Protein AF-A0A256HQ10-F1 (afdb_monomer)

Secondary structure (DSSP, 8-state):
-------EEEETT-HHHHHHHHHT-GGGEEEESS---HHHHHHHHHHHHHHHS-TT--------

Radius of gyration: 14.68 Å; Cα contacts (8 Å, |Δi|>4): 55; chains: 1; bounding box: 33×26×33 Å

Nearest PDB structures (foldseek):
  7v0f-assembly1_B  TM=6.738E-01  e=1.563E+00  Acinetobacter baumannii ATCC 17978
  6czm-assembly1_A  TM=3.827E-01  e=7.329E+00  Medicago truncatula

Sequence (64 aa):
MFHDASRFLVEEGDPLVDAFEGSGDGDALVVLDHPPTAEVMSVLLEERMLDAFPDTVSDVSVGS

Solvent-accessible surface area (backbone atoms only — not comparable to full-atom values): 4112 Å² total; per-residue (Å²): 133,84,74,88,70,81,62,48,74,39,32,72,87,43,74,62,56,63,51,29,52,74,72,73,48,47,86,41,52,44,79,30,100,49,65,75,43,73,73,52,47,40,51,56,50,30,54,53,48,51,73,69,44,60,90,88,56,89,80,69,81,67,87,133

pLDDT: mean 88.84, std 11.79, range [41.56, 97.12]

Structure (mmCIF, N/CA/C/O backbone):
data_AF-A0A256HQ10-F1
#
_entry.id   AF-A0A256HQ10-F1
#
loop_
_atom_site.group_PDB
_atom_site.id
_atom_site.type_symbol
_atom_site.label_atom_id
_atom_site.label_alt_id
_atom_site.label_comp_id
_atom_site.label_asym_id
_atom_site.label_entity_id
_atom_site.label_seq_id
_atom_site.pdbx_PDB_ins_code
_atom_site.Cartn_x
_atom_site.Cartn_y
_atom_site.Cartn_z
_atom_site.occupancy
_atom_site.B_iso_or_equiv
_atom_site.auth_seq_id
_atom_site.auth_comp_id
_atom_site.auth_asym_id
_atom_site.auth_atom_id
_atom_site.pdbx_PDB_model_num
ATOM 1 N N . MET A 1 1 ? 14.603 -15.342 8.892 1.00 41.56 1 MET A N 1
ATOM 2 C CA . MET A 1 1 ? 15.333 -14.075 9.084 1.00 41.56 1 MET A CA 1
ATOM 3 C C . MET A 1 1 ? 14.669 -13.078 8.156 1.00 41.56 1 MET A C 1
ATOM 5 O O . MET A 1 1 ? 14.931 -13.121 6.966 1.00 41.56 1 MET A O 1
ATOM 9 N N . PHE A 1 2 ? 13.701 -12.314 8.663 1.00 51.81 2 PHE A N 1
ATOM 10 C CA . PHE A 1 2 ? 13.068 -11.252 7.885 1.00 51.81 2 PHE A CA 1
ATOM 11 C C . PHE A 1 2 ? 14.007 -10.055 7.973 1.00 51.81 2 PHE A C 1
ATOM 13 O O . PHE A 1 2 ? 14.177 -9.478 9.043 1.00 51.81 2 PHE A O 1
ATOM 20 N N . HIS A 1 3 ? 14.728 -9.781 6.893 1.00 52.97 3 HIS A N 1
ATOM 21 C CA . HIS A 1 3 ? 15.374 -8.490 6.736 1.00 52.97 3 HIS A CA 1
ATOM 22 C C . HIS A 1 3 ? 14.231 -7.515 6.441 1.00 52.97 3 HIS A C 1
ATOM 24 O O . HIS A 1 3 ? 13.500 -7.735 5.477 1.00 52.97 3 HIS A O 1
ATOM 30 N N . ASP A 1 4 ? 14.017 -6.509 7.289 1.00 63.28 4 ASP A N 1
ATOM 31 C CA . ASP A 1 4 ? 13.067 -5.427 7.007 1.00 63.28 4 ASP A CA 1
ATOM 32 C C . ASP A 1 4 ? 13.637 -4.596 5.847 1.00 63.28 4 ASP A C 1
ATOM 34 O O . ASP A 1 4 ? 14.337 -3.600 6.034 1.00 63.28 4 ASP A O 1
ATOM 38 N N . ALA A 1 5 ? 13.443 -5.081 4.620 1.00 69.38 5 ALA A N 1
ATOM 39 C CA . ALA A 1 5 ? 13.750 -4.327 3.420 1.00 69.38 5 ALA A CA 1
ATOM 40 C C . ALA A 1 5 ? 12.699 -3.219 3.282 1.00 69.38 5 ALA A C 1
ATOM 42 O O . ALA A 1 5 ? 11.492 -3.474 3.326 1.00 69.38 5 ALA A O 1
ATOM 43 N N . SER A 1 6 ? 13.160 -1.975 3.141 1.00 83.44 6 SER A N 1
ATOM 44 C CA . SER A 1 6 ? 12.274 -0.860 2.808 1.00 83.44 6 SER A CA 1
ATOM 45 C C . SER A 1 6 ? 11.669 -1.114 1.432 1.00 83.44 6 SER A C 1
ATOM 47 O O . SER A 1 6 ? 12.404 -1.382 0.484 1.00 83.44 6 SER A O 1
ATOM 49 N N . ARG A 1 7 ? 10.341 -1.038 1.341 1.00 91.19 7 ARG A N 1
ATOM 50 C CA . ARG A 1 7 ? 9.600 -1.192 0.087 1.00 91.19 7 ARG A CA 1
ATOM 51 C C . ARG A 1 7 ? 9.100 0.164 -0.385 1.00 91.19 7 ARG A C 1
ATOM 53 O O . ARG A 1 7 ? 8.680 0.978 0.438 1.00 91.19 7 ARG A O 1
ATOM 60 N N . PHE A 1 8 ? 9.132 0.389 -1.690 1.00 93.50 8 PHE A N 1
ATOM 61 C CA . PHE A 1 8 ? 8.547 1.569 -2.315 1.00 93.50 8 PHE A CA 1
ATOM 62 C C . PHE A 1 8 ? 7.089 1.294 -2.674 1.00 93.50 8 PHE A C 1
ATOM 64 O O . PHE A 1 8 ? 6.755 0.215 -3.155 1.00 93.50 8 PHE A O 1
ATOM 71 N N . LEU A 1 9 ? 6.223 2.274 -2.431 1.00 94.75 9 LEU A N 1
ATOM 72 C CA . LEU A 1 9 ? 4.827 2.229 -2.853 1.00 94.75 9 LEU A CA 1
ATOM 73 C C . LEU A 1 9 ? 4.721 2.874 -4.234 1.00 94.75 9 LEU A C 1
ATOM 75 O O . LEU A 1 9 ? 5.190 4.000 -4.408 1.00 94.75 9 LEU A O 1
ATOM 79 N N . VAL A 1 10 ? 4.110 2.178 -5.188 1.00 96.44 10 VAL A N 1
ATOM 80 C CA . VAL A 1 10 ? 3.894 2.673 -6.556 1.00 96.44 10 VAL A CA 1
ATOM 81 C C . VAL A 1 10 ? 2.471 2.362 -7.010 1.00 96.44 10 VAL A C 1
ATOM 83 O O . VAL A 1 10 ? 1.848 1.426 -6.511 1.00 96.44 10 VAL A O 1
ATOM 86 N N . GLU A 1 11 ? 1.954 3.155 -7.942 1.00 97.12 11 GLU A N 1
ATOM 87 C CA . GLU A 1 11 ? 0.667 2.893 -8.592 1.00 97.12 11 GLU A CA 1
ATOM 88 C C . GLU A 1 11 ? 0.848 1.905 -9.756 1.00 97.12 11 GLU A C 1
ATOM 90 O O . GLU A 1 11 ? 1.905 1.865 -10.393 1.00 97.12 11 GLU A O 1
ATOM 95 N N . GLU A 1 12 ? -0.178 1.107 -10.051 1.00 96.31 12 GLU A N 1
ATOM 96 C CA . GLU A 1 12 ? -0.219 0.291 -11.263 1.00 96.31 12 GLU A CA 1
ATOM 97 C C . GLU A 1 12 ? 0.011 1.159 -12.515 1.00 96.31 12 GLU A C 1
ATOM 99 O O . GLU A 1 12 ? -0.607 2.206 -12.710 1.00 96.31 12 GLU A O 1
ATOM 104 N N . GLY A 1 13 ? 0.924 0.716 -13.381 1.00 95.56 13 GLY A N 1
ATOM 105 C CA . GLY A 1 13 ? 1.309 1.449 -14.587 1.00 95.56 13 GLY A CA 1
ATOM 106 C C . GLY A 1 13 ? 2.397 2.508 -14.379 1.00 95.56 13 GLY A C 1
ATOM 107 O O . GLY A 1 13 ? 2.794 3.150 -15.355 1.00 95.56 13 GLY A O 1
ATOM 108 N N . ASP A 1 14 ? 2.920 2.681 -13.159 1.00 96.75 14 ASP A N 1
ATOM 109 C CA . ASP A 1 14 ? 4.122 3.488 -12.940 1.00 96.75 14 ASP A CA 1
ATOM 110 C C . ASP A 1 14 ? 5.328 2.858 -13.681 1.00 96.75 14 ASP A C 1
ATOM 112 O O . ASP A 1 14 ? 5.583 1.659 -13.524 1.00 96.75 14 ASP A O 1
ATOM 116 N N . PRO A 1 15 ? 6.114 3.631 -14.461 1.00 96.06 15 PRO A N 1
ATOM 117 C CA . PRO A 1 15 ? 7.299 3.127 -15.166 1.00 96.06 15 PRO A CA 1
ATOM 118 C C . PRO A 1 15 ? 8.343 2.435 -14.274 1.00 96.06 15 PRO A C 1
ATOM 120 O O . PRO A 1 15 ? 9.191 1.695 -14.777 1.00 96.06 15 PRO A O 1
ATOM 123 N N . LEU A 1 16 ? 8.323 2.691 -12.962 1.00 94.56 16 LEU A N 1
ATOM 124 C CA . LEU A 1 16 ? 9.190 2.026 -11.995 1.00 94.56 16 LEU A CA 1
ATOM 125 C C . LEU A 1 16 ? 8.878 0.536 -11.846 1.00 94.56 16 LEU A C 1
ATOM 127 O O . LEU A 1 16 ? 9.796 -0.218 -11.529 1.00 94.56 16 LEU A O 1
ATOM 131 N N . VAL A 1 17 ? 7.641 0.101 -12.104 1.00 95.75 17 VAL A N 1
ATOM 132 C CA . VAL A 1 17 ? 7.269 -1.322 -12.055 1.00 95.75 17 VAL A CA 1
ATOM 133 C C . VAL A 1 17 ? 8.111 -2.108 -13.060 1.00 95.75 17 VAL A C 1
ATOM 135 O O . VAL A 1 17 ? 8.903 -2.963 -12.664 1.00 95.75 17 VAL A O 1
ATOM 138 N N . ASP A 1 18 ? 8.050 -1.723 -14.337 1.00 95.12 18 ASP A N 1
ATOM 139 C CA . ASP A 1 18 ? 8.823 -2.361 -15.409 1.00 9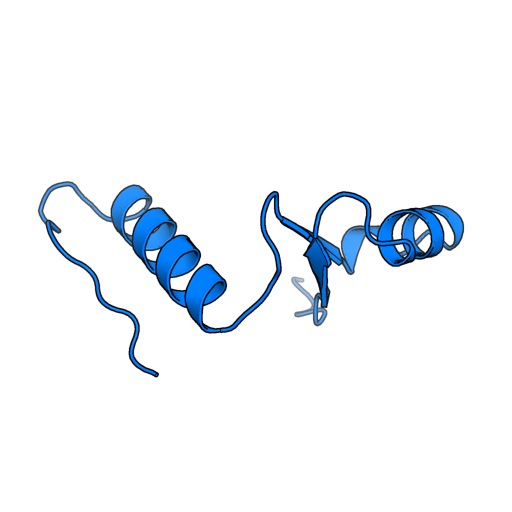5.12 18 ASP A CA 1
ATOM 140 C C . ASP A 1 18 ? 10.340 -2.269 -15.157 1.00 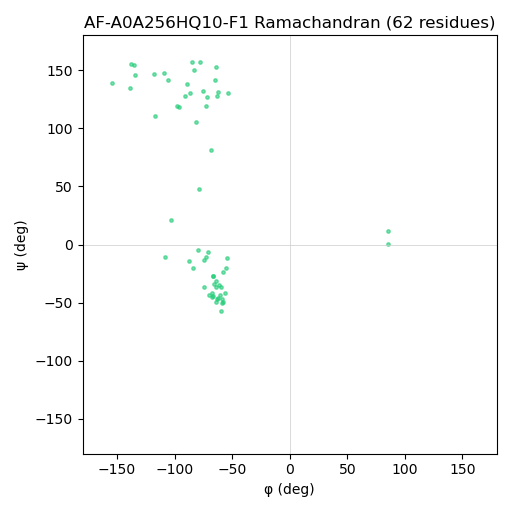95.12 18 ASP A C 1
ATOM 142 O O . ASP A 1 18 ? 11.101 -3.193 -15.462 1.00 95.12 18 ASP A O 1
ATOM 146 N N . ALA A 1 19 ? 10.802 -1.148 -14.590 1.00 95.75 19 ALA A N 1
ATOM 147 C CA . ALA A 1 19 ? 12.217 -0.928 -14.313 1.00 95.75 19 ALA A CA 1
ATOM 148 C C . ALA A 1 19 ? 12.765 -1.877 -13.231 1.00 95.75 19 ALA A C 1
ATOM 150 O O . ALA A 1 19 ? 13.848 -2.437 -13.416 1.00 95.75 19 ALA A O 1
ATOM 151 N N . PHE A 1 20 ? 12.029 -2.073 -12.129 1.00 95.00 20 PHE A N 1
ATOM 152 C CA . PHE A 1 20 ? 12.426 -2.970 -11.035 1.00 95.00 20 PHE A CA 1
ATOM 153 C C . PHE A 1 20 ? 12.252 -4.445 -11.410 1.00 95.00 20 PHE A C 1
ATOM 155 O O . PHE A 1 20 ? 13.091 -5.277 -11.059 1.00 95.00 20 PHE A O 1
ATOM 162 N N . GLU A 1 21 ? 11.212 -4.788 -12.175 1.00 93.25 21 GLU A N 1
ATOM 163 C CA . GLU A 1 21 ? 11.076 -6.138 -12.732 1.00 93.25 21 GLU A CA 1
ATOM 164 C C . GLU A 1 21 ? 12.260 -6.483 -13.647 1.00 93.25 21 GLU A C 1
ATOM 166 O O . GLU A 1 21 ? 12.846 -7.562 -13.533 1.00 93.25 21 GLU A O 1
ATOM 171 N N . GLY A 1 22 ? 12.674 -5.542 -14.503 1.00 95.69 22 GLY A N 1
ATOM 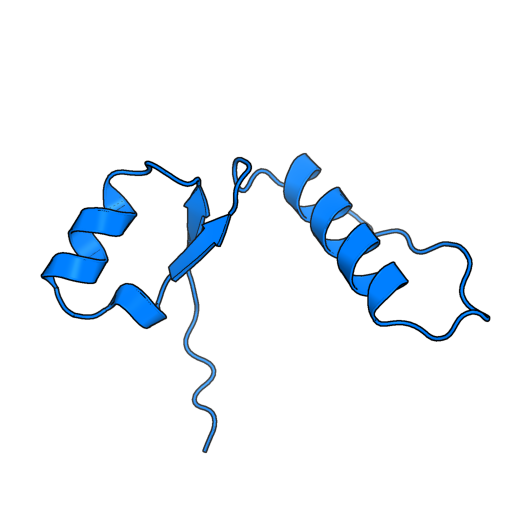172 C CA . GLY A 1 22 ? 13.826 -5.703 -15.389 1.00 95.69 22 GLY A CA 1
ATOM 173 C C . GLY A 1 22 ? 15.179 -5.794 -14.671 1.00 95.69 22 GLY A C 1
ATOM 174 O O . GLY A 1 22 ? 16.103 -6.413 -15.207 1.00 95.69 22 GLY A O 1
ATOM 175 N N . SER A 1 23 ? 15.314 -5.210 -13.474 1.00 94.31 23 SER A N 1
ATOM 176 C CA . SER A 1 23 ? 16.534 -5.301 -12.654 1.00 94.31 23 SER A CA 1
ATOM 177 C C . SER A 1 23 ? 16.572 -6.531 -11.740 1.00 94.31 23 SER A C 1
ATOM 179 O O . SER A 1 23 ? 17.647 -6.891 -11.259 1.00 94.31 23 SER A O 1
ATOM 181 N N . GLY A 1 24 ? 15.434 -7.210 -11.554 1.00 92.31 24 GLY A N 1
ATOM 182 C CA . GLY A 1 24 ? 15.287 -8.334 -10.628 1.00 92.31 24 GLY A CA 1
ATOM 183 C C . GLY A 1 24 ? 14.980 -7.922 -9.185 1.00 92.31 24 GLY A C 1
ATOM 184 O O . GLY A 1 24 ? 15.027 -8.778 -8.306 1.00 92.31 24 GLY A O 1
ATOM 185 N N . ASP A 1 25 ? 14.640 -6.651 -8.952 1.00 92.69 25 ASP A N 1
ATOM 186 C CA . ASP A 1 25 ? 14.350 -6.073 -7.631 1.00 92.69 25 ASP A CA 1
ATOM 187 C C . ASP A 1 25 ? 12.837 -5.889 -7.388 1.00 92.69 25 ASP A C 1
ATOM 189 O O . ASP A 1 25 ? 12.421 -5.077 -6.566 1.00 92.69 25 ASP A O 1
ATOM 193 N N . GLY A 1 26 ? 11.976 -6.610 -8.113 1.00 89.19 26 GLY A N 1
ATOM 194 C CA . GLY A 1 26 ? 10.517 -6.434 -8.036 1.00 89.19 26 GLY A CA 1
ATOM 195 C C . GLY A 1 26 ? 9.913 -6.633 -6.635 1.00 89.19 26 GLY A C 1
ATOM 196 O O . GLY A 1 26 ? 8.868 -6.064 -6.329 1.00 89.19 26 GLY A O 1
ATOM 197 N N . ASP A 1 27 ? 10.578 -7.377 -5.747 1.00 91.94 27 ASP A N 1
ATOM 198 C CA . ASP A 1 27 ? 10.161 -7.562 -4.349 1.00 91.94 27 ASP A CA 1
ATOM 199 C C . ASP A 1 27 ? 10.383 -6.320 -3.463 1.00 91.94 27 ASP A C 1
ATOM 201 O O . ASP A 1 27 ? 9.859 -6.247 -2.345 1.00 91.94 27 ASP A O 1
ATOM 205 N N . ALA A 1 28 ? 11.104 -5.316 -3.968 1.00 93.31 28 ALA A N 1
ATOM 206 C CA . ALA A 1 28 ? 11.255 -4.011 -3.337 1.00 93.31 28 ALA A CA 1
ATOM 207 C C . ALA A 1 28 ? 10.050 -3.079 -3.568 1.00 93.31 28 ALA A C 1
ATOM 209 O O . ALA A 1 28 ? 10.027 -1.981 -3.002 1.00 93.31 28 ALA A O 1
ATOM 210 N N . LEU A 1 29 ? 9.051 -3.482 -4.363 1.00 94.50 29 LEU A N 1
ATOM 211 C CA . LEU A 1 29 ? 7.860 -2.683 -4.653 1.00 94.50 29 LEU A CA 1
ATOM 212 C C . LEU A 1 29 ? 6.596 -3.248 -3.990 1.00 94.50 29 LEU A C 1
ATOM 214 O O . LEU A 1 29 ? 6.410 -4.455 -3.842 1.00 94.50 29 LEU A O 1
ATOM 218 N N . VAL A 1 30 ? 5.689 -2.347 -3.621 1.00 94.56 30 VAL A N 1
ATOM 219 C CA . VAL A 1 30 ? 4.278 -2.637 -3.357 1.00 94.56 30 VAL A CA 1
ATOM 220 C C . VAL A 1 30 ? 3.477 -1.856 -4.387 1.00 94.56 30 VAL A C 1
ATOM 222 O O . VAL A 1 30 ? 3.434 -0.626 -4.334 1.00 94.56 30 VAL A O 1
ATOM 225 N N . VAL A 1 31 ? 2.867 -2.578 -5.322 1.00 95.62 31 VAL A N 1
ATOM 226 C CA . VAL A 1 31 ? 2.022 -2.001 -6.370 1.00 95.62 31 VAL A CA 1
ATOM 227 C C . VAL A 1 31 ? 0.596 -1.870 -5.840 1.00 95.62 31 VAL A C 1
ATOM 229 O O . VAL A 1 31 ? 0.062 -2.808 -5.242 1.00 95.62 31 VAL A O 1
ATOM 232 N N . LEU A 1 32 ? 0.008 -0.691 -6.011 1.00 95.31 32 LEU A N 1
ATOM 233 C CA . LEU A 1 32 ? -1.335 -0.339 -5.566 1.00 95.31 32 LEU A CA 1
ATOM 234 C C . LEU A 1 32 ? -2.209 0.012 -6.773 1.00 95.31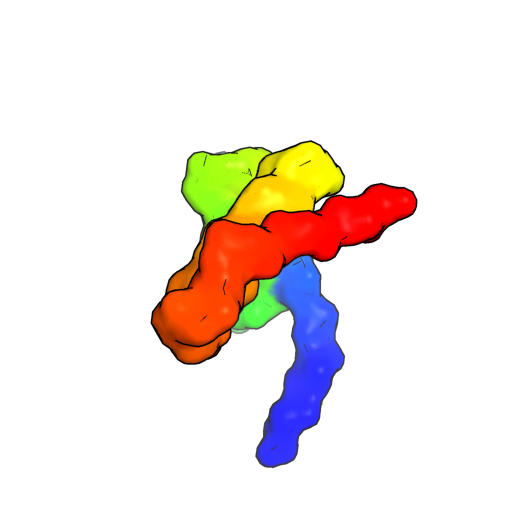 32 LEU A C 1
ATOM 236 O O . LEU A 1 32 ? -1.741 0.650 -7.710 1.00 95.31 32 LEU A O 1
ATOM 240 N N . ASP A 1 33 ? -3.500 -0.302 -6.694 1.00 95.81 33 ASP A N 1
ATOM 241 C CA . ASP A 1 33 ? -4.493 0.064 -7.722 1.00 95.81 33 ASP A CA 1
ATOM 242 C C . ASP A 1 33 ? -4.803 1.579 -7.749 1.00 95.81 33 ASP A C 1
ATOM 244 O O . ASP A 1 33 ? -5.567 2.072 -8.581 1.00 95.81 33 ASP A O 1
ATOM 248 N N . HIS A 1 34 ? -4.264 2.320 -6.779 1.00 94.44 34 HIS A N 1
ATOM 249 C CA . HIS A 1 34 ? -4.511 3.735 -6.533 1.00 94.44 34 HIS A CA 1
ATOM 250 C C . HIS A 1 34 ? -3.194 4.444 -6.198 1.00 94.44 34 HIS A C 1
ATOM 252 O O . HIS A 1 34 ? -2.272 3.809 -5.672 1.00 94.44 34 HIS A O 1
ATOM 258 N N . PRO A 1 35 ? -3.093 5.764 -6.430 1.00 95.06 35 PRO A N 1
ATOM 259 C CA . PRO A 1 35 ? -1.849 6.485 -6.211 1.00 95.06 35 PRO A CA 1
ATOM 260 C C . PRO A 1 35 ? -1.467 6.492 -4.720 1.00 95.06 35 PRO A C 1
ATOM 262 O O . PRO A 1 35 ? -2.342 6.663 -3.868 1.00 95.06 35 PRO A O 1
ATOM 265 N N . PRO A 1 36 ? -0.170 6.371 -4.370 1.00 94.88 36 PRO A N 1
ATOM 266 C CA . PRO A 1 36 ? 0.302 6.278 -2.984 1.00 94.88 36 PRO A CA 1
ATOM 267 C C . PRO A 1 36 ? 0.340 7.647 -2.276 1.00 94.88 36 PRO A C 1
ATOM 269 O O . PRO A 1 36 ? 1.343 8.024 -1.665 1.00 94.88 36 PRO A O 1
ATOM 272 N N . THR A 1 37 ? -0.735 8.433 -2.372 1.00 95.19 37 THR A N 1
ATOM 273 C CA . THR A 1 37 ? -0.861 9.707 -1.647 1.00 95.19 37 THR A CA 1
ATOM 274 C C . THR A 1 37 ? -1.222 9.467 -0.186 1.00 95.19 37 THR A C 1
ATOM 276 O O . THR A 1 37 ? -1.797 8.437 0.157 1.00 95.19 37 THR A O 1
ATOM 279 N N . ALA A 1 38 ? -0.920 10.425 0.693 1.00 93.56 38 ALA A N 1
ATOM 280 C CA . ALA A 1 38 ? -1.227 10.295 2.118 1.00 93.56 38 ALA A CA 1
ATOM 281 C C . ALA A 1 38 ? -2.722 10.023 2.362 1.00 93.56 38 ALA A C 1
ATOM 283 O O . ALA A 1 38 ? -3.068 9.159 3.161 1.00 93.56 38 ALA A O 1
ATOM 284 N N . GLU A 1 39 ? -3.602 10.707 1.628 1.00 93.56 39 GLU A N 1
ATOM 285 C CA . GLU A 1 39 ? -5.051 10.548 1.739 1.00 93.56 39 GLU A CA 1
ATOM 286 C C . GLU A 1 39 ? -5.511 9.137 1.351 1.00 93.56 39 GLU A C 1
ATOM 288 O O . GLU A 1 39 ? -6.273 8.519 2.092 1.00 93.56 39 GLU A O 1
ATOM 293 N N . VAL A 1 40 ? -5.026 8.607 0.222 1.00 94.88 40 VAL A N 1
ATOM 294 C CA . VAL A 1 40 ? -5.372 7.252 -0.241 1.00 94.88 40 VAL A CA 1
ATOM 295 C C . VAL A 1 40 ? -4.787 6.201 0.698 1.00 94.88 40 VAL A C 1
ATOM 297 O O . VAL A 1 40 ? -5.465 5.239 1.053 1.00 94.88 40 VAL A O 1
ATOM 300 N N . MET A 1 41 ? -3.547 6.396 1.150 1.00 94.00 41 MET A N 1
ATOM 301 C CA . MET A 1 41 ? -2.880 5.459 2.049 1.00 94.00 41 MET A CA 1
ATOM 302 C C . MET A 1 41 ? -3.575 5.350 3.405 1.00 94.00 41 MET A C 1
ATOM 304 O O . MET A 1 41 ? -3.650 4.245 3.943 1.00 94.00 41 MET A O 1
ATOM 308 N N . SER A 1 42 ? -4.110 6.450 3.940 1.00 93.25 42 SER A N 1
ATOM 309 C CA . SER A 1 42 ? -4.898 6.419 5.176 1.00 93.25 42 SER A CA 1
ATOM 310 C C . SER A 1 42 ? -6.159 5.570 5.020 1.00 93.25 42 SER A C 1
ATOM 312 O O . SER A 1 42 ? -6.406 4.712 5.863 1.00 93.25 42 SER A O 1
ATOM 314 N N . VAL A 1 43 ? -6.902 5.744 3.920 1.00 93.56 43 VAL A N 1
ATOM 315 C CA . VAL A 1 43 ? -8.119 4.962 3.637 1.00 93.56 43 VAL A CA 1
ATOM 316 C C . VAL A 1 43 ? -7.790 3.480 3.452 1.00 93.56 43 VAL A C 1
ATOM 318 O O . VAL A 1 43 ? -8.373 2.633 4.121 1.00 93.56 43 VAL A O 1
ATOM 321 N N . LEU A 1 44 ? -6.796 3.155 2.618 1.00 92.75 44 LEU A N 1
ATOM 322 C CA . LEU A 1 44 ? -6.395 1.763 2.379 1.00 92.75 44 LEU A CA 1
ATOM 323 C C . LEU A 1 44 ? -5.897 1.068 3.651 1.00 92.75 44 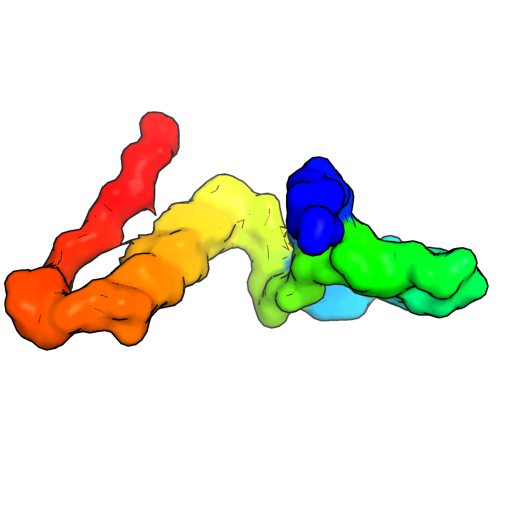LEU A C 1
ATOM 325 O O . LEU A 1 44 ? -6.079 -0.140 3.812 1.00 92.75 44 LEU A O 1
ATOM 329 N N . LEU A 1 45 ? -5.216 1.797 4.538 1.00 92.94 45 LEU A N 1
ATOM 330 C CA . LEU A 1 45 ? -4.766 1.245 5.811 1.00 92.94 45 LEU A CA 1
ATOM 331 C C . LEU A 1 45 ? -5.948 0.990 6.749 1.00 92.94 45 LEU A C 1
ATOM 333 O O . LEU A 1 45 ? -5.996 -0.071 7.364 1.00 92.94 45 LEU A O 1
ATOM 337 N N . GLU A 1 46 ? -6.892 1.924 6.834 1.00 93.44 46 GLU A N 1
ATOM 338 C CA . GLU A 1 46 ? -8.111 1.782 7.630 1.00 93.44 46 GLU A CA 1
ATOM 339 C C . GLU A 1 46 ? -8.940 0.568 7.190 1.00 93.44 46 GLU A C 1
ATOM 341 O O . GLU A 1 46 ? -9.242 -0.292 8.017 1.00 93.44 46 GLU A O 1
ATOM 346 N N . GLU A 1 47 ? -9.207 0.440 5.887 1.00 92.31 47 GLU A N 1
ATOM 347 C CA . GLU A 1 47 ? -9.943 -0.689 5.303 1.00 92.31 47 GLU A CA 1
ATOM 348 C C . GLU A 1 47 ? -9.256 -2.025 5.607 1.00 92.31 47 GLU A C 1
ATOM 350 O O . GLU A 1 47 ? -9.873 -2.951 6.132 1.00 92.31 47 GLU A O 1
ATOM 355 N N . ARG A 1 48 ? -7.941 -2.117 5.366 1.00 91.38 48 ARG A N 1
ATOM 356 C CA . ARG A 1 48 ? -7.180 -3.349 5.637 1.00 91.38 48 ARG A CA 1
ATOM 357 C C . ARG A 1 48 ? -7.102 -3.680 7.122 1.00 91.38 48 ARG A C 1
ATOM 359 O O . ARG A 1 48 ? -7.048 -4.854 7.479 1.00 91.38 48 ARG A O 1
ATOM 366 N N . MET A 1 49 ? -7.037 -2.670 7.986 1.00 92.06 49 MET A N 1
ATOM 367 C CA . MET A 1 49 ? -7.060 -2.870 9.432 1.00 92.06 49 MET A CA 1
ATOM 368 C C . MET A 1 49 ? -8.420 -3.388 9.889 1.00 92.06 49 MET A C 1
ATOM 370 O O . MET A 1 49 ? -8.456 -4.343 10.660 1.00 92.06 49 MET A O 1
ATOM 374 N N . LEU A 1 50 ? -9.514 -2.806 9.394 1.00 92.69 50 LEU A N 1
ATOM 375 C CA . LEU A 1 50 ? -10.872 -3.273 9.672 1.00 92.69 50 LEU A CA 1
ATOM 376 C C . LEU A 1 50 ? -11.065 -4.727 9.231 1.00 92.69 50 LEU A C 1
ATOM 378 O O . LEU A 1 50 ? -11.506 -5.537 10.041 1.00 92.69 50 LEU A O 1
ATOM 382 N N . ASP A 1 51 ? -10.640 -5.076 8.015 1.00 92.81 51 ASP A N 1
ATOM 383 C CA . ASP A 1 51 ? -10.715 -6.448 7.490 1.00 92.81 51 ASP A CA 1
ATOM 384 C C . ASP A 1 51 ? -9.856 -7.450 8.282 1.00 92.81 51 ASP A C 1
ATOM 386 O O . ASP A 1 51 ? -10.178 -8.637 8.366 1.00 92.81 51 ASP A O 1
ATOM 390 N N . ALA A 1 52 ? -8.734 -6.995 8.848 1.00 93.50 52 ALA A N 1
ATOM 391 C CA . ALA A 1 52 ? -7.833 -7.834 9.636 1.00 93.50 52 ALA A CA 1
ATOM 392 C C . ALA A 1 52 ? -8.265 -7.981 11.104 1.00 93.50 52 ALA A C 1
ATOM 394 O O . ALA A 1 52 ? -7.801 -8.900 11.791 1.00 93.50 52 ALA A O 1
ATOM 395 N N . PHE A 1 53 ? -9.099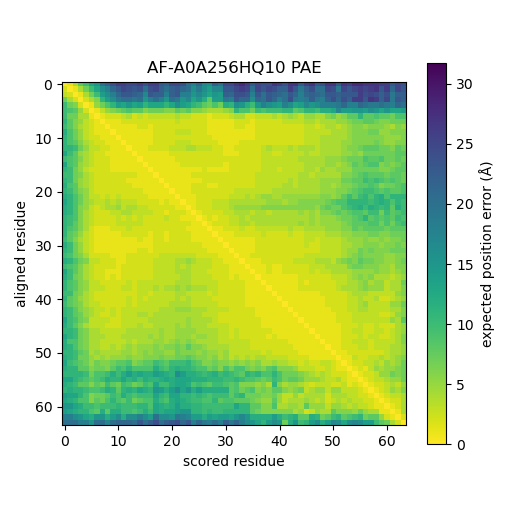 -7.072 11.612 1.00 92.00 53 PHE A N 1
ATOM 396 C CA . PHE A 1 53 ? -9.543 -7.090 12.998 1.00 92.00 53 PHE A CA 1
ATOM 397 C C . PHE A 1 53 ? -10.760 -8.001 13.217 1.00 92.00 53 PHE A C 1
ATOM 399 O O . PHE A 1 53 ? -11.499 -8.313 12.289 1.00 92.00 53 PHE A O 1
ATOM 406 N N . PRO A 1 54 ? -10.980 -8.474 14.459 1.00 90.62 54 PRO A N 1
ATOM 407 C CA . PRO A 1 54 ? -12.177 -9.2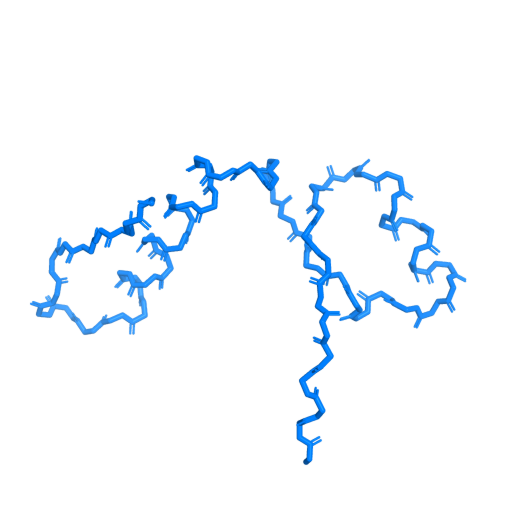43 14.783 1.00 90.62 54 PRO A CA 1
ATOM 408 C C . PRO A 1 54 ? -13.446 -8.398 14.620 1.00 90.62 54 PRO A C 1
ATOM 410 O O . PRO A 1 54 ? -13.417 -7.208 14.923 1.00 90.62 54 PRO A O 1
ATOM 413 N N . ASP A 1 55 ? -14.581 -9.043 14.333 1.00 88.25 55 ASP A N 1
ATOM 414 C CA . ASP A 1 55 ? -15.911 -8.418 14.148 1.00 88.25 55 ASP A CA 1
ATOM 415 C C . ASP A 1 55 ? -16.394 -7.525 15.317 1.00 88.25 55 ASP A C 1
ATOM 417 O O . ASP A 1 55 ? -17.398 -6.822 15.216 1.00 88.25 55 ASP A O 1
ATOM 421 N N . THR A 1 56 ? -15.713 -7.564 16.467 1.00 91.00 56 THR A N 1
ATOM 422 C CA . THR A 1 56 ? -15.947 -6.653 17.600 1.00 91.00 56 THR A CA 1
ATOM 423 C C . THR A 1 56 ? -15.413 -5.238 17.367 1.00 91.00 56 THR A C 1
ATOM 425 O O . THR A 1 56 ? -15.715 -4.344 18.156 1.00 91.00 56 THR A O 1
ATOM 428 N N . VAL A 1 57 ? -14.586 -5.040 16.339 1.00 87.75 57 VAL A N 1
ATOM 429 C CA . VAL A 1 57 ? -14.084 -3.735 15.906 1.00 87.75 57 VAL A CA 1
ATOM 430 C C . VAL A 1 57 ? -14.967 -3.250 14.765 1.00 87.75 57 VAL A C 1
ATOM 432 O O . VAL A 1 57 ? -15.066 -3.897 13.731 1.00 87.75 57 VAL A O 1
ATOM 435 N N . SER A 1 58 ? -15.633 -2.118 14.972 1.00 84.62 58 SER A N 1
ATOM 436 C CA . SER A 1 58 ? -16.569 -1.541 14.001 1.00 84.62 58 SER A CA 1
ATOM 437 C C . SER A 1 58 ? -16.051 -0.275 13.321 1.00 84.62 58 SER A C 1
ATOM 439 O O . SER A 1 58 ? -16.706 0.218 12.412 1.00 84.62 58 SER A O 1
ATOM 441 N N . ASP A 1 59 ? -14.946 0.287 13.811 1.00 86.62 59 ASP A N 1
ATOM 442 C CA . ASP A 1 59 ? -14.373 1.545 13.333 1.00 86.62 59 ASP A CA 1
ATOM 443 C C . ASP A 1 59 ? -12.866 1.576 13.631 1.00 86.62 59 ASP A C 1
ATOM 445 O O . ASP A 1 59 ? -12.425 1.136 14.701 1.00 86.62 59 ASP A O 1
ATOM 449 N N . VAL A 1 60 ? -12.085 2.077 12.677 1.00 83.94 60 VAL A N 1
ATOM 450 C CA . VAL A 1 60 ? -10.643 2.328 12.782 1.00 83.94 60 VAL A CA 1
ATOM 451 C C . VAL A 1 60 ? -10.414 3.712 12.192 1.00 83.94 60 VAL A C 1
ATOM 453 O O . VAL A 1 60 ? -11.099 4.094 11.262 1.00 83.94 60 VAL A O 1
ATOM 456 N N . SER A 1 61 ? -9.460 4.474 12.720 1.00 83.94 61 SER A N 1
ATOM 457 C CA . SER A 1 61 ? -9.063 5.742 12.111 1.00 83.94 61 SER A CA 1
ATOM 458 C C . SER A 1 61 ? -7.551 5.883 12.169 1.00 83.94 61 SER A C 1
ATOM 460 O O . SER A 1 61 ? -6.925 5.611 13.200 1.00 83.94 61 SER A O 1
ATOM 462 N N . VAL A 1 62 ? -6.962 6.299 11.051 1.00 7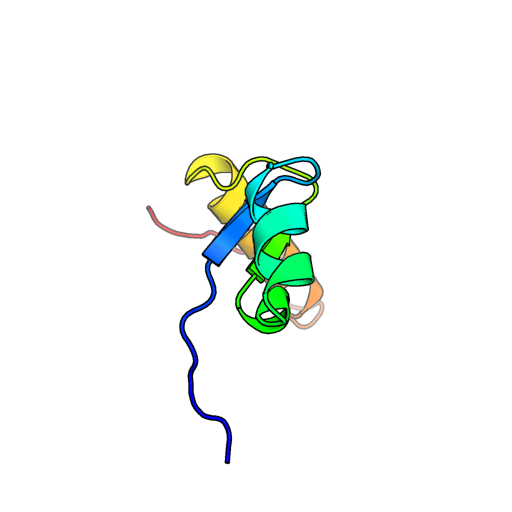8.6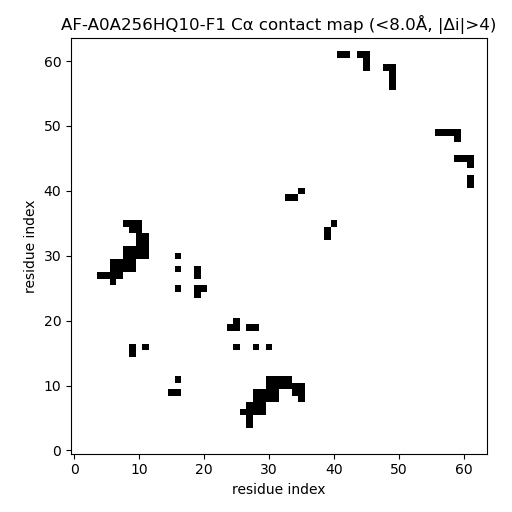2 62 VAL A N 1
ATOM 463 C CA . VAL A 1 62 ? -5.525 6.553 10.937 1.00 78.62 62 VAL A CA 1
ATOM 464 C C . VAL A 1 62 ? -5.275 8.049 11.106 1.00 78.62 62 VAL A C 1
ATOM 466 O O . VAL A 1 62 ? -5.773 8.871 10.340 1.00 78.62 62 VAL A O 1
ATOM 469 N N . GLY A 1 63 ? -4.505 8.406 12.136 1.00 71.19 63 GLY A N 1
ATOM 470 C CA . GLY A 1 63 ? -4.127 9.791 12.406 1.00 71.19 63 GLY A CA 1
ATOM 471 C C . GLY A 1 63 ? -3.044 10.290 11.449 1.00 71.19 63 GLY A C 1
ATOM 472 O O . GLY A 1 63 ? -2.033 9.616 11.253 1.00 71.19 63 GLY A O 1
ATOM 473 N N . SER A 1 64 ? -3.269 11.480 10.893 1.00 56.47 64 SER A N 1
ATOM 474 C CA . SER A 1 64 ? -2.307 12.278 10.119 1.00 56.47 64 SER A CA 1
ATOM 475 C C . SER A 1 64 ? -1.317 13.030 11.003 1.00 56.47 64 SER A C 1
ATOM 477 O O . SER A 1 64 ? -1.795 13.614 12.006 1.00 56.47 64 SER A O 1
#

Mean predicted aligned error: 5.74 Å

Foldseek 3Di:
DDDPQAADEAEPPPPVCVVCVVVVNNVSYDYDPDGPDPVVVQVVVFVVVCVVDPPVDDGDGDDD